Protein AF-A0A932Q0N9-F1 (afdb_monomer_lite)

Secondary structure (DSSP, 8-state):
---EEEEEEETTTTEEEEEEEETTEEEEEEEEGGG----

Sequence (39 aa):
DFRGTVDDVNMEKGKVRVMVSFFGRDTPVELDLLQVEKV

Radius of gyration: 10.11 Å; chains: 1; bounding box: 23×17×22 Å

Structure (mmCIF, N/CA/C/O backbone):
data_AF-A0A932Q0N9-F1
#
_entry.id   AF-A0A932Q0N9-F1
#
loop_
_atom_site.group_PDB
_atom_site.id
_atom_site.type_symbol
_atom_site.label_atom_id
_atom_site.label_alt_id
_atom_site.label_comp_id
_atom_site.label_asym_id
_atom_site.label_entity_id
_atom_site.label_seq_id
_atom_site.pdbx_PDB_ins_code
_atom_site.Cartn_x
_atom_site.Cartn_y
_atom_site.Cartn_z
_atom_site.occupancy
_atom_site.B_iso_or_equiv
_atom_site.auth_seq_id
_atom_site.auth_comp_id
_atom_site.auth_asym_id
_atom_site.auth_atom_id
_atom_site.pdbx_PDB_model_num
ATOM 1 N N . ASP A 1 1 ? 0.716 11.118 -8.663 1.00 63.22 1 ASP A N 1
ATOM 2 C CA . ASP A 1 1 ? 0.503 9.926 -9.507 1.00 63.22 1 ASP A CA 1
ATOM 3 C C . ASP A 1 1 ? 1.622 8.906 -9.365 1.00 63.22 1 ASP A C 1
ATOM 5 O O . ASP A 1 1 ? 2.512 8.839 -10.204 1.00 63.22 1 ASP A O 1
ATOM 9 N N . PHE A 1 2 ? 1.596 8.104 -8.303 1.00 74.00 2 PHE A N 1
ATOM 10 C CA . PHE A 1 2 ? 2.472 6.939 -8.178 1.00 74.00 2 PHE A CA 1
ATOM 11 C C . PHE A 1 2 ? 1.625 5.681 -8.333 1.00 74.00 2 PHE A C 1
ATOM 13 O O . PHE A 1 2 ? 0.560 5.584 -7.730 1.00 74.00 2 PHE A O 1
ATOM 20 N N . ARG A 1 3 ? 2.078 4.742 -9.168 1.00 79.88 3 ARG A N 1
ATOM 21 C CA . ARG A 1 3 ? 1.426 3.444 -9.365 1.00 79.88 3 ARG A CA 1
ATOM 22 C C . ARG A 1 3 ? 2.238 2.384 -8.639 1.00 79.88 3 ARG A C 1
ATOM 24 O O . ARG A 1 3 ? 3.452 2.320 -8.812 1.00 79.88 3 ARG A O 1
ATOM 31 N N . GLY A 1 4 ? 1.563 1.577 -7.838 1.00 88.38 4 GLY A N 1
ATOM 32 C CA . GLY A 1 4 ? 2.159 0.476 -7.097 1.00 88.38 4 GLY A CA 1
ATOM 33 C C . GLY A 1 4 ? 1.185 -0.687 -6.999 1.00 88.38 4 GLY A C 1
ATOM 34 O O . GLY A 1 4 ? -0.001 -0.545 -7.304 1.00 88.38 4 GLY A O 1
ATOM 35 N N . THR A 1 5 ? 1.697 -1.834 -6.578 1.00 90.94 5 THR A N 1
ATOM 36 C CA . THR A 1 5 ? 0.912 -3.059 -6.408 1.00 90.94 5 THR A CA 1
ATOM 37 C C . THR A 1 5 ? 0.661 -3.279 -4.926 1.00 90.94 5 THR A C 1
ATOM 39 O O . THR A 1 5 ? 1.575 -3.134 -4.118 1.00 90.94 5 THR A O 1
ATOM 42 N N . VAL A 1 6 ? -0.571 -3.616 -4.548 1.00 91.75 6 VAL A N 1
ATOM 43 C CA . VAL A 1 6 ? -0.889 -3.954 -3.155 1.00 91.75 6 VAL A CA 1
ATOM 44 C C . VAL A 1 6 ? -0.191 -5.263 -2.789 1.00 91.75 6 VAL A C 1
ATOM 46 O O . VAL A 1 6 ? -0.378 -6.267 -3.470 1.00 91.75 6 VAL A O 1
ATOM 49 N N . ASP A 1 7 ? 0.614 -5.219 -1.731 1.00 92.88 7 ASP A N 1
ATOM 50 C CA . ASP A 1 7 ? 1.348 -6.364 -1.185 1.00 92.88 7 ASP A CA 1
ATOM 51 C C . ASP A 1 7 ? 0.542 -7.030 -0.062 1.00 92.88 7 ASP A C 1
ATOM 53 O O . ASP A 1 7 ? 0.295 -8.231 -0.097 1.00 92.88 7 ASP A O 1
ATOM 57 N N . ASP A 1 8 ? 0.054 -6.231 0.896 1.00 93.00 8 ASP A N 1
ATOM 58 C CA . ASP A 1 8 ? -0.742 -6.713 2.031 1.00 93.00 8 ASP A CA 1
ATOM 59 C C . ASP A 1 8 ? -1.755 -5.663 2.508 1.00 93.00 8 ASP A C 1
ATOM 61 O O . ASP A 1 8 ? -1.503 -4.457 2.428 1.00 93.00 8 ASP A O 1
ATOM 65 N N . VAL A 1 9 ? -2.899 -6.111 3.032 1.00 92.56 9 VAL A N 1
ATOM 66 C CA . VAL A 1 9 ? -3.962 -5.236 3.550 1.00 92.56 9 VAL A CA 1
ATOM 67 C C . VAL A 1 9 ? -4.282 -5.605 4.992 1.00 92.56 9 VAL A C 1
ATOM 69 O O . VAL A 1 9 ? -4.850 -6.660 5.269 1.00 92.56 9 VAL A O 1
ATOM 72 N N . ASN A 1 10 ? -4.013 -4.683 5.914 1.00 93.38 10 ASN A N 1
ATOM 73 C CA . ASN A 1 10 ? -4.388 -4.823 7.311 1.00 93.38 10 ASN A CA 1
ATOM 74 C C . ASN A 1 10 ? -5.684 -4.053 7.601 1.00 93.38 10 ASN A C 1
ATOM 76 O O . ASN A 1 10 ? -5.675 -2.860 7.917 1.00 93.38 10 ASN A O 1
ATOM 80 N N . MET A 1 11 ? -6.806 -4.768 7.530 1.00 91.12 11 MET A N 1
ATOM 81 C CA . MET A 1 11 ? -8.138 -4.210 7.781 1.00 91.12 11 MET A CA 1
ATOM 82 C C . MET A 1 11 ? -8.353 -3.812 9.249 1.00 91.12 11 MET A C 1
ATOM 84 O O . MET A 1 11 ? -9.077 -2.858 9.512 1.00 91.12 11 MET A O 1
ATOM 88 N N . GLU A 1 12 ? -7.708 -4.494 10.201 1.00 93.38 12 GLU A N 1
ATOM 89 C CA . GLU A 1 12 ? -7.838 -4.189 11.635 1.00 93.38 12 GLU A CA 1
ATOM 90 C C . GLU A 1 12 ? -7.196 -2.845 11.996 1.00 93.38 12 GLU A C 1
ATOM 92 O O . GLU A 1 12 ? -7.718 -2.097 12.821 1.00 93.38 12 GLU A O 1
ATOM 97 N N . LYS A 1 13 ? -6.063 -2.528 11.362 1.00 91.94 13 LYS A N 1
ATOM 98 C CA . LYS A 1 13 ? -5.323 -1.274 11.559 1.00 91.94 13 LYS A CA 1
ATOM 99 C C . LYS A 1 13 ? -5.696 -0.185 10.556 1.00 91.94 13 LYS A C 1
ATOM 101 O O . LYS A 1 13 ? -5.225 0.939 10.695 1.00 91.94 13 LYS A O 1
ATOM 106 N N . GLY A 1 14 ? -6.497 -0.510 9.542 1.00 93.19 14 GLY A N 1
ATOM 107 C CA . GLY A 1 14 ? -6.846 0.409 8.460 1.00 93.19 14 GLY A CA 1
ATOM 108 C C . GLY A 1 14 ? -5.663 0.787 7.560 1.00 93.19 14 GLY A C 1
ATOM 109 O O . GLY A 1 14 ? -5.673 1.858 6.952 1.00 93.19 14 GLY A O 1
ATOM 110 N N . LYS A 1 15 ? -4.643 -0.076 7.484 1.00 93.94 15 LYS A N 1
ATOM 111 C CA . LYS A 1 15 ? -3.388 0.159 6.758 1.00 93.94 15 LYS A CA 1
ATOM 112 C C . LYS A 1 15 ? -3.263 -0.774 5.562 1.00 93.94 15 LYS A C 1
ATOM 114 O O . LYS A 1 15 ? -3.749 -1.902 5.582 1.00 93.94 15 LYS A O 1
ATOM 119 N N . VAL A 1 16 ? -2.550 -0.326 4.542 1.00 94.44 16 VAL A N 1
ATOM 120 C CA . VAL A 1 16 ? -2.218 -1.123 3.363 1.00 94.44 16 VAL A CA 1
ATOM 121 C C . VAL A 1 16 ? -0.753 -0.941 3.015 1.00 94.44 16 VAL A C 1
ATOM 123 O O . VAL A 1 16 ? -0.235 0.175 2.983 1.00 94.44 16 VAL A O 1
ATOM 126 N N . ARG A 1 17 ? -0.079 -2.057 2.760 1.00 94.06 17 ARG A N 1
ATOM 127 C CA . ARG A 1 17 ? 1.278 -2.075 2.239 1.00 94.06 17 ARG A CA 1
ATOM 128 C C . ARG A 1 17 ? 1.210 -2.148 0.724 1.00 94.06 17 ARG A C 1
ATOM 130 O O . ARG A 1 17 ? 0.615 -3.061 0.155 1.00 94.06 17 ARG A O 1
ATOM 137 N N . VAL A 1 18 ? 1.838 -1.182 0.076 1.00 93.69 18 VAL A N 1
ATOM 138 C CA . VAL A 1 18 ? 1.928 -1.081 -1.376 1.00 93.69 18 VAL A CA 1
ATOM 139 C C . VAL A 1 18 ? 3.395 -1.166 -1.766 1.00 93.69 18 VAL A C 1
ATOM 141 O O . VAL A 1 18 ? 4.235 -0.454 -1.218 1.00 93.69 18 VAL A O 1
ATOM 144 N N . MET A 1 19 ? 3.707 -2.032 -2.722 1.00 92.75 19 MET A N 1
ATOM 145 C CA . MET A 1 19 ? 5.016 -2.082 -3.349 1.00 92.75 19 MET A CA 1
ATOM 146 C C . MET A 1 19 ? 5.066 -1.056 -4.472 1.00 92.75 19 MET A C 1
ATOM 148 O O . MET A 1 19 ? 4.286 -1.132 -5.427 1.00 92.75 19 MET A O 1
ATOM 152 N N . VAL A 1 20 ? 5.973 -0.088 -4.358 1.00 91.00 20 VAL A N 1
ATOM 153 C CA . VAL A 1 20 ? 6.164 0.935 -5.384 1.00 91.00 20 VAL A CA 1
ATOM 154 C C . VAL A 1 20 ? 7.551 0.785 -5.988 1.00 91.00 20 VAL A C 1
ATOM 156 O O . VAL A 1 20 ? 8.555 0.745 -5.275 1.00 91.00 20 VAL A O 1
ATOM 159 N N . SER A 1 21 ? 7.604 0.699 -7.314 1.00 87.69 21 SER A N 1
ATOM 160 C CA . SER A 1 21 ? 8.856 0.575 -8.054 1.00 87.69 21 SER A CA 1
ATOM 161 C C . SER A 1 21 ? 9.379 1.960 -8.422 1.00 87.69 21 SER A C 1
ATOM 163 O O . SER A 1 21 ? 8.815 2.651 -9.272 1.00 87.69 21 SER A O 1
ATOM 165 N N . PHE A 1 22 ? 10.493 2.358 -7.813 1.00 83.88 22 PHE A N 1
ATOM 166 C CA . PHE 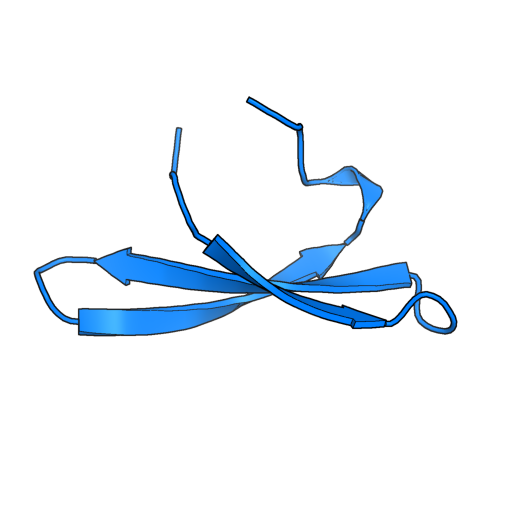A 1 22 ? 11.190 3.607 -8.108 1.00 83.88 22 PHE A CA 1
ATOM 167 C C . PHE A 1 22 ? 12.605 3.314 -8.585 1.00 83.88 22 PHE A C 1
ATOM 169 O O . PHE A 1 22 ? 13.372 2.647 -7.898 1.00 83.88 22 PHE A O 1
ATOM 176 N N . PHE A 1 23 ? 12.971 3.815 -9.768 1.00 83.38 23 PHE A N 1
ATOM 177 C CA . PHE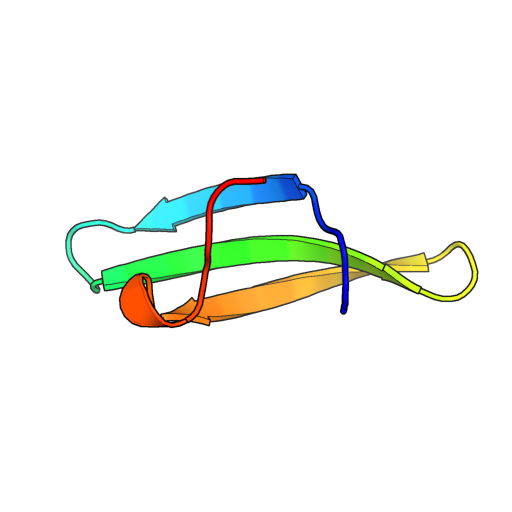 A 1 23 ? 14.312 3.625 -10.343 1.00 83.38 23 PHE A CA 1
ATOM 178 C C . PHE A 1 23 ? 14.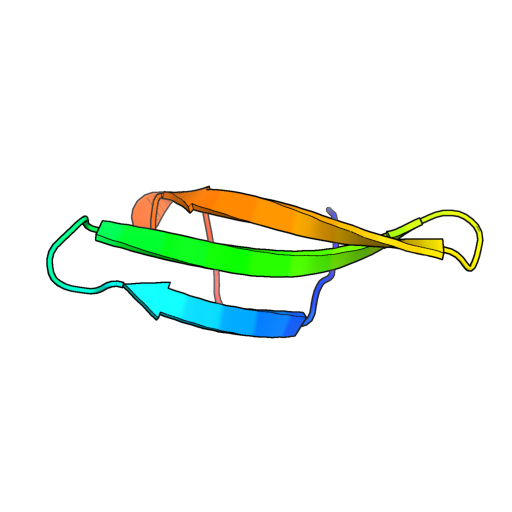755 2.149 -10.428 1.00 83.38 23 PHE A C 1
ATOM 180 O O . PHE A 1 23 ? 15.916 1.823 -10.187 1.00 83.38 23 PHE A O 1
ATOM 187 N N . GLY A 1 24 ? 13.819 1.245 -10.741 1.00 83.19 24 GLY A N 1
ATOM 188 C CA . GLY A 1 24 ? 14.084 -0.197 -10.817 1.00 83.19 24 GLY A CA 1
ATOM 189 C C . GLY A 1 24 ? 14.326 -0.867 -9.460 1.00 83.19 24 GLY A C 1
ATOM 190 O O . GLY A 1 24 ? 14.813 -1.993 -9.420 1.00 83.19 24 GLY A O 1
ATOM 191 N N . ARG A 1 25 ? 14.018 -0.180 -8.354 1.00 88.25 25 ARG A N 1
ATOM 192 C CA . ARG A 1 25 ? 14.038 -0.731 -7.000 1.00 88.25 25 ARG A CA 1
ATOM 193 C C . ARG A 1 25 ? 12.628 -0.748 -6.442 1.00 88.25 25 ARG A C 1
ATOM 195 O O . ARG A 1 25 ? 11.971 0.291 -6.367 1.00 88.25 25 ARG A O 1
ATOM 202 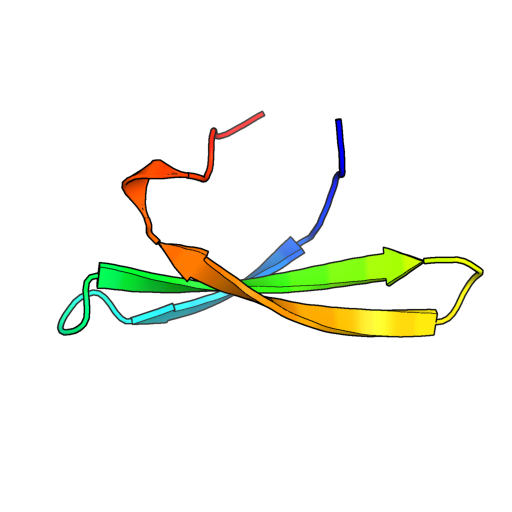N N . ASP A 1 26 ? 12.203 -1.921 -6.011 1.00 89.50 26 ASP A N 1
ATOM 203 C CA . ASP A 1 26 ? 10.923 -2.095 -5.344 1.00 89.50 26 ASP A CA 1
ATOM 204 C C . ASP A 1 26 ? 11.084 -1.714 -3.875 1.00 89.50 26 ASP A C 1
ATOM 206 O O . ASP A 1 26 ? 11.983 -2.197 -3.185 1.00 89.50 26 ASP A O 1
ATOM 210 N N . THR A 1 27 ? 10.261 -0.775 -3.415 1.00 91.44 27 THR A N 1
ATOM 211 C CA . THR A 1 27 ? 10.269 -0.302 -2.029 1.00 91.44 27 THR A CA 1
ATOM 212 C C . THR A 1 27 ? 8.858 -0.407 -1.452 1.00 91.44 27 THR A C 1
ATOM 214 O O . THR A 1 27 ? 7.921 0.126 -2.055 1.00 91.44 27 THR A O 1
ATOM 217 N N . PRO A 1 28 ? 8.678 -1.069 -0.292 1.00 93.50 28 PRO A N 1
ATOM 218 C CA . PRO A 1 28 ? 7.379 -1.143 0.355 1.00 93.50 28 PRO A CA 1
ATOM 219 C C . PRO A 1 28 ? 7.054 0.186 1.037 1.00 93.50 28 PRO A C 1
ATOM 221 O O . PRO A 1 28 ? 7.878 0.753 1.756 1.00 93.50 28 PRO A O 1
ATOM 224 N N . VAL A 1 29 ? 5.827 0.658 0.846 1.00 92.69 29 VAL A N 1
ATOM 225 C CA . VAL A 1 29 ? 5.282 1.852 1.494 1.00 92.69 29 VAL A CA 1
ATOM 226 C C . VAL A 1 29 ? 3.991 1.468 2.204 1.00 92.69 29 VAL A C 1
ATOM 228 O O . VAL A 1 29 ? 3.145 0.784 1.634 1.00 92.69 29 VAL A O 1
ATOM 231 N N . GLU A 1 30 ? 3.840 1.893 3.456 1.00 93.50 30 GLU A N 1
ATOM 232 C CA . GLU A 1 30 ? 2.606 1.705 4.218 1.00 93.50 30 GLU A CA 1
ATOM 233 C C . GLU A 1 30 ? 1.76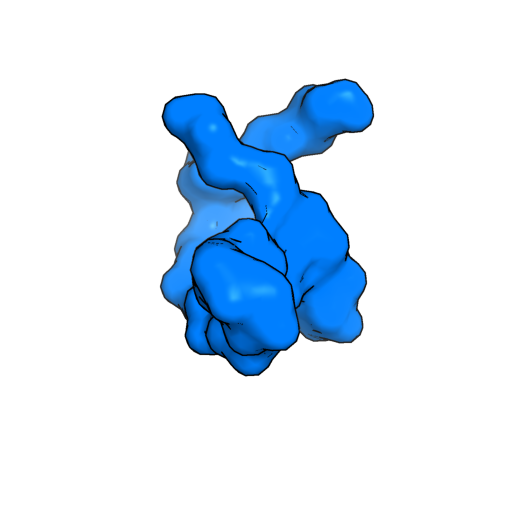3 2.980 4.153 1.00 93.50 30 GLU A C 1
ATOM 235 O O . GLU A 1 30 ? 2.251 4.073 4.444 1.00 93.50 30 GLU A O 1
ATOM 240 N N . LEU A 1 31 ? 0.504 2.836 3.751 1.00 92.06 31 LEU A N 1
ATOM 241 C CA . LEU A 1 31 ? -0.452 3.924 3.575 1.00 92.06 31 LEU A CA 1
ATOM 242 C C . LEU A 1 31 ? -1.738 3.620 4.343 1.00 92.06 31 LEU A C 1
ATOM 244 O O . LEU A 1 31 ? -2.049 2.463 4.631 1.00 92.06 31 LEU A O 1
ATOM 248 N N . ASP A 1 32 ? -2.504 4.658 4.667 1.00 93.50 32 ASP A N 1
ATOM 249 C CA . ASP A 1 32 ? -3.870 4.475 5.156 1.00 93.50 32 ASP A CA 1
ATOM 250 C C . ASP A 1 32 ? -4.798 4.063 4.009 1.00 93.50 32 ASP A C 1
ATOM 252 O O . ASP A 1 32 ? -4.664 4.547 2.885 1.00 93.50 32 ASP A O 1
ATOM 256 N N . LEU A 1 33 ? -5.786 3.210 4.298 1.00 88.75 33 LEU A N 1
ATOM 257 C CA . LEU A 1 33 ? -6.760 2.737 3.300 1.00 88.75 33 LEU A CA 1
ATOM 258 C C . LEU A 1 33 ? -7.475 3.878 2.560 1.00 88.75 33 LEU A C 1
ATOM 260 O O . LEU A 1 33 ? -7.829 3.728 1.397 1.00 88.75 33 LEU A O 1
ATOM 264 N N . LEU A 1 34 ? -7.667 5.021 3.223 1.00 89.75 34 LEU A N 1
ATOM 265 C CA . LEU A 1 34 ? -8.316 6.204 2.649 1.00 89.75 34 LEU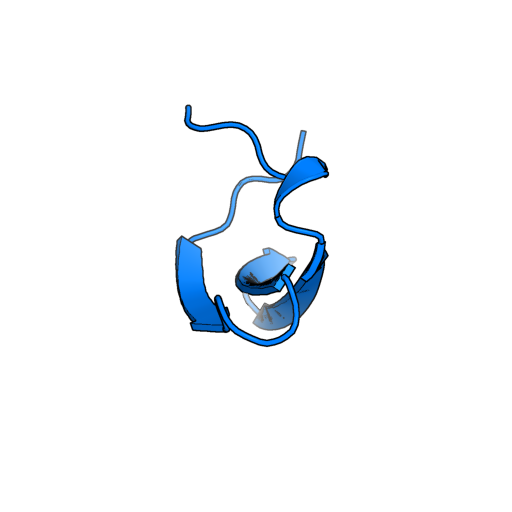 A CA 1
ATOM 266 C C . LEU A 1 34 ? -7.430 6.972 1.657 1.00 89.75 34 LEU A C 1
ATOM 268 O O . LEU A 1 34 ? -7.929 7.831 0.939 1.00 89.75 34 LEU A O 1
ATOM 272 N N . GLN A 1 35 ? -6.123 6.704 1.638 1.00 84.81 35 GLN A N 1
ATOM 273 C CA . GLN A 1 35 ? -5.157 7.383 0.771 1.00 84.81 35 GLN A CA 1
ATOM 274 C C . GLN A 1 35 ? -4.923 6.649 -0.551 1.00 84.81 35 GLN A C 1
ATOM 276 O O . GLN A 1 35 ? -4.103 7.091 -1.356 1.00 84.81 35 GLN A O 1
ATOM 281 N N . VAL A 1 36 ? -5.602 5.522 -0.770 1.00 85.31 36 VAL A N 1
ATOM 282 C CA . VAL A 1 36 ? -5.435 4.702 -1.968 1.00 85.31 36 VAL A CA 1
ATOM 283 C C . VAL A 1 36 ? -6.720 4.728 -2.776 1.00 85.31 36 VAL A C 1
ATOM 285 O O . VAL A 1 36 ? -7.805 4.499 -2.247 1.00 85.31 36 VAL A O 1
ATOM 288 N N . GLU A 1 37 ? -6.591 4.975 -4.073 1.00 84.38 37 GLU A N 1
ATOM 289 C CA . GLU A 1 37 ? -7.699 4.936 -5.019 1.00 84.38 37 GLU A CA 1
ATOM 290 C C . GLU A 1 37 ? -7.484 3.771 -5.989 1.00 84.38 37 GLU A C 1
ATOM 292 O O . GLU A 1 37 ? -6.366 3.541 -6.462 1.00 84.38 37 GLU A O 1
ATOM 297 N N . LYS A 1 38 ? -8.541 2.993 -6.252 1.00 80.25 38 LYS A N 1
ATOM 298 C CA . LYS A 1 38 ? -8.484 1.944 -7.276 1.00 80.25 38 LYS A CA 1
ATOM 299 C C . LYS A 1 38 ? -8.473 2.603 -8.654 1.00 80.25 38 LYS A C 1
ATOM 301 O O . LYS A 1 38 ? -9.355 3.404 -8.947 1.00 80.25 38 LYS A O 1
ATOM 306 N N . VAL A 1 39 ? -7.488 2.224 -9.467 1.00 76.50 39 VAL A N 1
ATOM 307 C CA . VAL A 1 39 ? -7.315 2.652 -10.865 1.00 76.50 39 VAL A CA 1
ATOM 308 C C . VAL A 1 39 ? -7.953 1.640 -11.806 1.00 76.50 39 VAL A C 1
ATOM 310 O O . VAL A 1 39 ? -7.841 0.428 -11.508 1.00 76.50 39 VAL A O 1
#

pLDDT: mean 88.51, std 6.56, range [63.22, 94.44]

Foldseek 3Di:
DFDWAWDDADPVVQKTWTFGQDPNDTDIDIDGVVVDDDD